Protein AF-A0A6P0M6Q2-F1 (afdb_monomer_lite)

pLDDT: mean 76.9, std 13.87, range [44.53, 93.5]

Foldseek 3Di:
DFDDADAAADEDPPDDAPDKDQDQPCLVVFWARNHLCSQADPDADPPPRHGRPPDGDDDDDDDDPVVVVVTGDPPDDPPDPPPRRHIYHYD

Radius of gyration: 14.57 Å; chains: 1; bounding box: 30×27×43 Å

Structure (mmCIF, N/CA/C/O backbone):
data_AF-A0A6P0M6Q2-F1
#
_entry.id   AF-A0A6P0M6Q2-F1
#
loop_
_atom_site.group_PDB
_atom_site.id
_atom_site.type_symbol
_atom_site.label_atom_id
_atom_site.label_alt_id
_atom_site.label_comp_id
_atom_site.label_asym_id
_atom_site.label_entity_id
_atom_site.label_seq_id
_atom_site.pdbx_PDB_ins_code
_atom_site.Cartn_x
_atom_site.Cartn_y
_atom_site.Cartn_z
_atom_site.occupancy
_atom_site.B_iso_or_equiv
_atom_site.auth_seq_id
_atom_site.auth_comp_id
_atom_site.auth_asym_id
_atom_site.auth_atom_id
_atom_site.pdbx_PDB_model_num
ATOM 1 N N . ARG A 1 1 ? -0.476 -14.923 -7.806 1.00 56.81 1 ARG A N 1
ATOM 2 C CA . ARG A 1 1 ? -1.185 -14.111 -6.784 1.00 56.81 1 ARG A CA 1
ATOM 3 C C . ARG A 1 1 ? -0.107 -13.418 -5.963 1.00 56.81 1 ARG A C 1
ATOM 5 O O . ARG A 1 1 ? 0.777 -14.125 -5.500 1.00 56.81 1 ARG A O 1
ATOM 12 N N . ARG A 1 2 ? -0.100 -12.080 -5.910 1.00 74.38 2 ARG A N 1
ATOM 13 C CA . ARG A 1 2 ? 0.919 -11.296 -5.180 1.00 74.38 2 ARG A CA 1
ATOM 14 C C . ARG A 1 2 ? 0.767 -11.513 -3.667 1.00 74.38 2 ARG A C 1
ATOM 16 O O . ARG A 1 2 ? -0.248 -12.080 -3.254 1.00 74.38 2 ARG A O 1
ATOM 23 N N . GLY A 1 3 ? 1.785 -11.142 -2.890 1.00 85.50 3 GLY A N 1
ATOM 24 C CA . GLY A 1 3 ? 1.853 -11.386 -1.448 1.00 85.50 3 GLY A CA 1
ATOM 25 C C . GLY A 1 3 ? 0.708 -10.748 -0.653 1.00 85.50 3 GLY A C 1
ATOM 26 O O . GLY A 1 3 ? -0.223 -10.162 -1.202 1.00 85.50 3 GLY A O 1
ATOM 27 N N . THR A 1 4 ? 0.766 -10.876 0.668 1.00 87.88 4 THR A N 1
ATOM 28 C CA . THR A 1 4 ? -0.248 -10.334 1.580 1.00 87.88 4 THR A CA 1
ATOM 29 C C . THR A 1 4 ? 0.410 -9.459 2.623 1.00 87.88 4 THR A C 1
ATOM 31 O O . THR A 1 4 ? 1.408 -9.876 3.212 1.00 87.88 4 THR A O 1
ATOM 34 N N . CYS A 1 5 ? -0.196 -8.304 2.892 1.00 87.81 5 CYS A N 1
ATOM 35 C CA . CYS A 1 5 ? 0.280 -7.386 3.914 1.00 87.81 5 CYS A CA 1
ATOM 36 C C . CYS A 1 5 ? -0.838 -7.000 4.877 1.00 87.81 5 CYS A C 1
ATOM 38 O O . CYS A 1 5 ? -2.014 -6.994 4.509 1.00 87.81 5 CYS A O 1
ATOM 40 N N . ARG A 1 6 ? -0.457 -6.674 6.109 1.00 87.00 6 ARG A N 1
ATOM 41 C CA . ARG A 1 6 ? -1.353 -6.303 7.200 1.00 87.00 6 ARG A CA 1
ATOM 42 C C . ARG A 1 6 ? -0.983 -4.913 7.689 1.00 87.00 6 ARG A C 1
ATOM 44 O O . ARG A 1 6 ? 0.174 -4.644 7.991 1.00 87.00 6 ARG A O 1
ATOM 51 N N . PHE A 1 7 ? -1.984 -4.045 7.783 1.00 84.69 7 PHE A N 1
ATOM 52 C CA . PHE A 1 7 ? -1.811 -2.667 8.224 1.00 84.69 7 PHE A CA 1
ATOM 53 C C . PHE A 1 7 ? -2.953 -2.265 9.155 1.00 84.69 7 PHE A C 1
ATOM 55 O O . PHE A 1 7 ? -4.104 -2.630 8.897 1.00 84.69 7 PHE A O 1
ATOM 62 N N . PRO A 1 8 ? -2.685 -1.442 10.180 1.00 85.56 8 PRO A N 1
ATOM 63 C CA . PRO A 1 8 ? -3.734 -0.664 10.817 1.00 85.56 8 PRO A CA 1
ATOM 64 C C . PRO A 1 8 ? -4.403 0.235 9.771 1.00 85.56 8 PRO A C 1
ATOM 66 O O . PRO A 1 8 ? -3.719 0.953 9.040 1.00 85.56 8 PRO A O 1
ATOM 69 N N . ALA A 1 9 ? -5.731 0.219 9.696 1.00 88.56 9 ALA A N 1
ATOM 70 C CA . 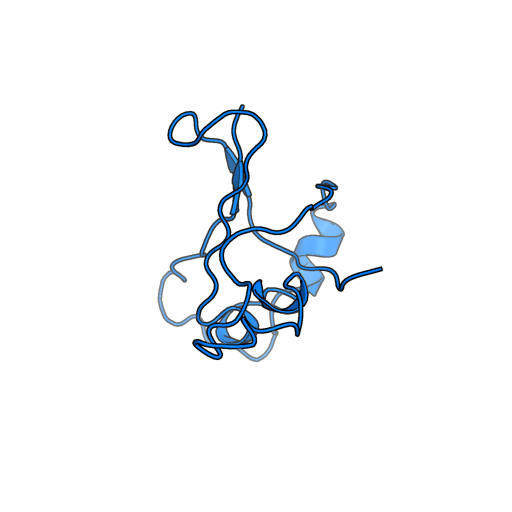ALA A 1 9 ? -6.470 1.057 8.757 1.00 88.56 9 ALA A CA 1
ATOM 71 C C . ALA A 1 9 ? -6.820 2.422 9.375 1.00 88.56 9 ALA A C 1
ATOM 73 O O . ALA A 1 9 ? -7.173 2.529 10.550 1.00 88.56 9 ALA A O 1
ATOM 74 N N . GLN A 1 10 ? -6.750 3.477 8.567 1.00 90.62 10 GLN A N 1
ATOM 75 C CA . GLN A 1 10 ? -7.299 4.798 8.853 1.00 90.62 10 GLN A CA 1
ATOM 76 C C . GLN A 1 10 ? -8.327 5.141 7.782 1.00 90.62 10 GLN A C 1
ATOM 78 O O . GLN A 1 10 ? -7.975 5.397 6.632 1.00 90.62 10 GLN A O 1
ATOM 83 N N . VAL A 1 11 ? -9.596 5.195 8.173 1.00 91.06 11 VAL A N 1
ATOM 84 C CA . VAL A 1 11 ? -10.662 5.639 7.275 1.00 91.06 11 VAL A CA 1
ATOM 85 C C . VAL A 1 11 ? -10.616 7.165 7.153 1.00 91.06 11 VAL A C 1
ATOM 87 O O . VAL A 1 11 ? -10.566 7.871 8.160 1.00 91.06 11 VAL A O 1
ATOM 90 N N . THR A 1 12 ? -10.577 7.692 5.931 1.00 91.69 12 THR A N 1
ATOM 91 C CA . THR A 1 12 ? -10.421 9.127 5.668 1.00 91.69 12 THR A CA 1
ATOM 92 C C . THR A 1 12 ? -11.019 9.547 4.332 1.00 91.69 12 THR A C 1
ATOM 94 O O . THR A 1 12 ? -10.902 8.844 3.338 1.00 91.69 12 THR A O 1
ATOM 97 N N . LYS A 1 13 ? -11.587 10.756 4.276 1.00 93.44 13 LYS A N 1
ATOM 98 C CA . LYS A 1 13 ? -12.057 11.371 3.023 1.00 93.44 13 LYS A CA 1
ATOM 99 C C . LYS A 1 13 ? -10.956 12.114 2.251 1.00 93.44 13 LYS A C 1
ATOM 101 O O . LYS A 1 13 ? -11.238 12.753 1.247 1.00 93.44 13 LYS A O 1
ATOM 106 N N . ALA A 1 14 ? -9.710 12.057 2.728 1.00 93.50 14 ALA A N 1
ATOM 107 C CA . ALA A 1 14 ? -8.574 12.793 2.165 1.00 93.50 14 ALA A CA 1
ATOM 108 C C . ALA A 1 14 ? -7.906 12.115 0.951 1.00 93.50 14 ALA A C 1
ATOM 110 O O . ALA A 1 14 ? -6.896 12.615 0.461 1.00 93.50 14 ALA A O 1
ATOM 111 N N . ILE A 1 15 ? -8.416 10.966 0.502 1.00 92.81 15 ILE A N 1
ATOM 112 C CA . ILE A 1 15 ? -7.926 10.236 -0.675 1.00 92.81 15 ILE A CA 1
ATOM 113 C C . ILE A 1 15 ? -9.079 9.980 -1.648 1.00 92.81 15 ILE A C 1
ATOM 115 O O . ILE A 1 15 ? -10.241 10.103 -1.275 1.00 92.81 15 ILE A O 1
ATOM 119 N N . THR A 1 16 ? -8.779 9.623 -2.891 1.00 93.00 16 THR A N 1
ATOM 120 C CA . THR A 1 16 ? -9.816 9.354 -3.895 1.00 93.00 16 THR A CA 1
ATOM 121 C C . THR A 1 16 ? -10.586 8.064 -3.562 1.00 93.00 16 THR A C 1
ATOM 123 O O . THR A 1 16 ? -9.952 7.059 -3.215 1.00 93.00 16 THR A O 1
ATOM 126 N N . PRO A 1 17 ? -11.928 8.037 -3.696 1.00 93.00 17 PRO A N 1
ATOM 127 C CA . PRO A 1 17 ? -12.707 6.805 -3.578 1.00 93.00 17 PRO A CA 1
ATOM 128 C C . PRO A 1 17 ? -12.163 5.695 -4.487 1.00 93.00 17 PRO A C 1
ATOM 130 O O . PRO A 1 17 ? -11.760 5.953 -5.619 1.00 93.00 17 PRO A O 1
ATOM 133 N N . GLY A 1 18 ? -12.139 4.455 -3.994 1.00 90.88 18 GLY A N 1
ATOM 134 C CA . GLY A 1 18 ? -11.595 3.310 -4.738 1.00 90.88 18 GLY A CA 1
ATOM 135 C C . GLY A 1 18 ? -10.066 3.195 -4.724 1.00 90.88 18 GLY A C 1
ATOM 136 O O . GLY A 1 18 ? -9.522 2.308 -5.375 1.00 90.88 18 GLY A O 1
ATOM 137 N N . THR A 1 19 ? -9.366 4.049 -3.970 1.00 91.94 19 THR A N 1
ATOM 138 C CA . THR A 1 19 ? -7.910 3.963 -3.782 1.00 91.94 19 THR A CA 1
ATOM 139 C C . THR A 1 19 ? -7.548 3.656 -2.333 1.00 91.94 19 THR A C 1
ATOM 141 O O . THR A 1 19 ? -8.312 3.931 -1.404 1.00 91.94 19 THR A O 1
ATOM 144 N N . VAL A 1 20 ? -6.359 3.090 -2.143 1.00 91.31 20 VAL A N 1
ATOM 145 C CA . VAL A 1 20 ? -5.723 2.963 -0.833 1.00 91.31 20 VAL A CA 1
ATOM 146 C C . VAL A 1 20 ? -4.336 3.572 -0.886 1.00 91.31 20 VAL A C 1
ATOM 148 O O . VAL A 1 20 ? -3.671 3.525 -1.920 1.00 91.31 20 VAL A O 1
ATOM 151 N N . PHE A 1 21 ? -3.886 4.115 0.239 1.00 89.81 21 PHE A N 1
ATOM 152 C CA . PHE A 1 21 ? -2.523 4.617 0.368 1.00 89.81 21 PHE A CA 1
ATOM 153 C C . PHE A 1 21 ? -1.800 3.867 1.482 1.00 89.81 21 PHE A C 1
ATOM 155 O O . PHE A 1 21 ? -2.182 3.973 2.652 1.00 89.81 21 PHE A O 1
ATOM 162 N N . ALA A 1 22 ? -0.762 3.122 1.102 1.00 88.06 22 ALA A N 1
ATOM 163 C CA . ALA A 1 22 ? 0.116 2.390 2.003 1.00 88.06 22 ALA A CA 1
ATOM 164 C C . ALA A 1 22 ? 1.525 3.002 1.948 1.00 88.06 22 ALA A C 1
ATOM 166 O O . ALA A 1 22 ? 2.068 3.182 0.857 1.00 88.06 22 ALA A O 1
ATOM 167 N N . PRO A 1 23 ? 2.134 3.327 3.091 1.00 82.50 23 PRO A N 1
ATOM 168 C CA . PRO A 1 23 ? 3.527 3.740 3.123 1.00 82.50 23 PRO A CA 1
ATOM 169 C C . PRO A 1 23 ? 4.452 2.542 2.867 1.00 82.50 23 PRO A C 1
ATOM 171 O O . PRO A 1 23 ? 4.200 1.433 3.329 1.00 82.50 23 PRO A O 1
ATOM 174 N N . MET A 1 24 ? 5.524 2.782 2.112 1.00 79.38 24 MET A N 1
ATOM 175 C CA . MET A 1 24 ? 6.443 1.732 1.655 1.00 79.38 24 MET A CA 1
ATOM 176 C C . MET A 1 24 ? 7.672 1.525 2.545 1.00 79.38 24 MET A C 1
ATOM 178 O O . MET A 1 24 ? 8.313 0.485 2.457 1.00 79.38 24 MET A O 1
ATOM 182 N N . HIS A 1 25 ? 8.043 2.508 3.367 1.00 78.94 25 HIS A N 1
ATOM 183 C CA . HIS A 1 25 ? 9.287 2.456 4.133 1.00 78.94 25 HIS A CA 1
ATOM 184 C C . HIS A 1 25 ? 9.069 1.906 5.540 1.00 78.94 25 HIS A C 1
ATOM 186 O O . HIS A 1 25 ? 8.193 2.390 6.253 1.00 78.94 25 HIS A O 1
ATOM 192 N N . TRP A 1 26 ? 9.960 0.993 5.946 1.00 74.25 26 TRP A N 1
ATOM 193 C CA . TRP A 1 26 ? 10.125 0.488 7.315 1.00 74.25 26 TRP A CA 1
ATOM 194 C C . TRP A 1 26 ? 9.053 -0.491 7.811 1.00 74.25 26 TRP A C 1
ATOM 196 O O . TRP A 1 26 ? 8.998 -0.754 9.006 1.00 74.25 26 TRP A O 1
ATOM 206 N N . GLY A 1 27 ? 8.246 -1.085 6.929 1.00 75.19 27 GLY A N 1
ATOM 207 C CA . GLY A 1 27 ? 7.182 -2.018 7.318 1.00 75.19 27 GLY A CA 1
ATOM 208 C C . GLY A 1 27 ? 7.649 -3.147 8.248 1.00 75.19 27 GLY A C 1
ATOM 209 O O . GLY A 1 27 ? 7.115 -3.319 9.344 1.00 75.19 27 GLY A O 1
ATOM 210 N N . ALA A 1 28 ? 8.706 -3.863 7.863 1.00 76.12 28 ALA A N 1
ATOM 211 C CA . ALA A 1 28 ? 9.287 -4.971 8.621 1.00 76.12 28 ALA A CA 1
ATOM 212 C C . ALA A 1 28 ? 9.935 -4.530 9.939 1.00 76.12 28 ALA A C 1
ATOM 214 O O . ALA A 1 28 ? 10.127 -5.358 10.827 1.00 76.12 28 ALA A O 1
ATOM 215 N N . LEU A 1 29 ? 10.256 -3.240 10.087 1.00 75.69 29 LEU A N 1
ATOM 216 C CA . LEU A 1 29 ? 10.759 -2.695 11.346 1.00 75.69 29 LEU A CA 1
ATOM 217 C C . LEU A 1 29 ? 9.650 -2.473 12.371 1.00 75.69 29 LEU A C 1
ATOM 219 O O . LEU A 1 29 ? 9.979 -2.215 13.518 1.00 75.69 29 LEU A O 1
ATOM 223 N N . TRP A 1 30 ? 8.368 -2.558 12.009 1.00 67.50 30 TRP A N 1
ATOM 224 C CA . TRP A 1 30 ? 7.277 -2.186 12.919 1.00 67.50 30 TRP A CA 1
ATOM 225 C C . TRP A 1 30 ? 6.177 -3.240 13.044 1.00 67.50 30 TRP A C 1
ATOM 227 O O . TRP A 1 30 ? 5.410 -3.200 14.005 1.00 67.50 30 TRP A O 1
ATOM 237 N N . ALA A 1 31 ? 6.069 -4.174 12.094 1.00 71.75 31 AL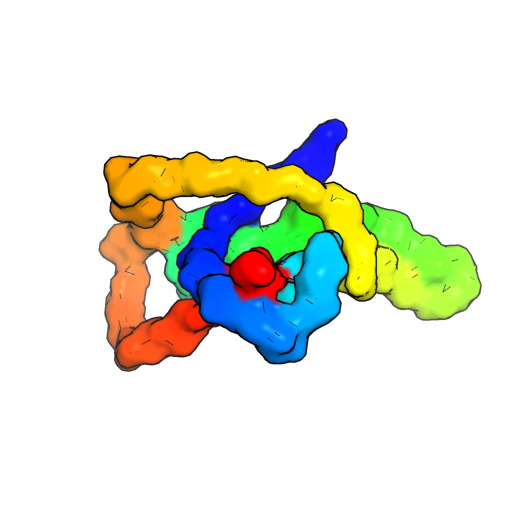A A N 1
ATOM 238 C CA . ALA A 1 31 ? 5.121 -5.280 12.172 1.00 71.75 31 ALA A CA 1
ATOM 239 C C . ALA A 1 31 ? 5.483 -6.435 11.230 1.00 71.75 31 ALA A C 1
ATOM 241 O O . ALA A 1 31 ? 6.099 -6.260 10.176 1.00 71.75 31 ALA A O 1
ATOM 242 N N . ASN A 1 32 ? 5.026 -7.638 11.584 1.00 77.00 32 ASN A N 1
ATOM 243 C CA . ASN A 1 32 ? 5.061 -8.772 10.672 1.00 77.00 32 ASN A CA 1
ATOM 244 C C . ASN A 1 32 ? 4.125 -8.517 9.476 1.00 77.00 32 ASN A C 1
ATOM 246 O O . ASN A 1 32 ? 3.020 -8.007 9.644 1.00 77.00 32 ASN A O 1
ATOM 250 N N . GLN A 1 33 ? 4.556 -8.891 8.269 1.00 80.69 33 GLN A N 1
ATOM 251 C CA . GLN A 1 33 ? 3.792 -8.705 7.027 1.00 80.69 33 GLN A CA 1
ATOM 252 C C . GLN A 1 33 ? 3.368 -7.246 6.746 1.00 80.69 33 GLN A C 1
ATOM 254 O O . GLN A 1 33 ? 2.329 -7.026 6.136 1.00 80.69 33 GLN A O 1
ATOM 259 N N . ALA A 1 34 ? 4.142 -6.238 7.152 1.00 83.50 34 ALA A N 1
ATOM 260 C CA . ALA A 1 34 ? 3.816 -4.825 6.895 1.00 83.50 34 ALA A CA 1
ATOM 261 C C . ALA A 1 34 ? 4.618 -4.191 5.741 1.00 83.50 34 ALA A C 1
ATOM 263 O O . ALA A 1 34 ? 4.622 -2.976 5.567 1.00 83.50 34 ALA A O 1
ATOM 264 N N . GLU A 1 35 ? 5.293 -4.999 4.923 1.00 86.75 35 GLU A N 1
ATOM 265 C CA . GLU A 1 35 ? 6.075 -4.525 3.776 1.00 86.75 35 GLU A CA 1
ATOM 266 C C . GLU A 1 35 ? 5.187 -4.293 2.550 1.00 86.75 35 GLU A C 1
ATOM 268 O O . GLU A 1 35 ? 4.826 -5.239 1.852 1.00 86.75 35 GLU A O 1
ATOM 273 N N . ALA A 1 36 ? 4.832 -3.040 2.247 1.00 86.50 36 ALA A N 1
ATOM 274 C CA . ALA A 1 36 ? 3.954 -2.724 1.112 1.00 86.50 36 ALA A CA 1
ATOM 275 C C . ALA A 1 36 ? 4.520 -3.195 -0.243 1.00 86.50 36 ALA A C 1
ATOM 277 O O . ALA A 1 36 ? 3.755 -3.571 -1.130 1.00 86.50 36 ALA A O 1
ATOM 278 N N . ASN A 1 37 ? 5.848 -3.263 -0.378 1.00 85.56 37 ASN A N 1
ATOM 279 C CA . ASN A 1 37 ? 6.518 -3.755 -1.585 1.00 85.56 37 ASN A CA 1
ATOM 280 C C . ASN A 1 37 ? 6.239 -5.243 -1.868 1.00 85.56 37 ASN A C 1
ATOM 282 O O . ASN A 1 37 ? 6.359 -5.682 -3.006 1.00 85.56 37 ASN A O 1
ATOM 286 N N . ALA A 1 38 ? 5.786 -6.031 -0.885 1.00 84.81 38 ALA A N 1
ATOM 287 C CA . ALA A 1 38 ? 5.327 -7.399 -1.151 1.00 84.81 38 ALA A CA 1
ATOM 288 C C . ALA A 1 38 ? 4.047 -7.443 -2.018 1.00 84.81 38 ALA A C 1
ATOM 290 O O . ALA A 1 38 ? 3.664 -8.507 -2.517 1.00 84.81 38 ALA A O 1
ATOM 291 N N . LEU A 1 39 ? 3.386 -6.294 -2.207 1.00 84.19 39 LEU A N 1
ATOM 292 C CA . LEU A 1 39 ? 2.234 -6.133 -3.086 1.00 84.19 39 LEU A CA 1
ATOM 293 C C . LEU A 1 39 ? 2.622 -5.675 -4.500 1.00 84.19 39 LEU A C 1
ATOM 295 O O . LEU A 1 39 ? 1.788 -5.815 -5.389 1.00 84.19 39 LEU A O 1
ATOM 299 N N . THR A 1 40 ? 3.816 -5.121 -4.735 1.00 83.06 40 THR A N 1
ATOM 300 C CA . THR A 1 40 ? 4.179 -4.472 -6.012 1.00 83.06 40 THR A CA 1
ATOM 301 C C . THR A 1 40 ? 4.714 -5.458 -7.057 1.00 83.06 40 THR A C 1
ATOM 303 O O . THR A 1 40 ? 5.040 -6.605 -6.746 1.00 83.06 40 THR A O 1
ATOM 306 N N . HIS A 1 41 ? 4.762 -5.030 -8.324 1.00 80.88 41 HIS A N 1
ATOM 307 C CA . HIS A 1 41 ? 5.344 -5.823 -9.410 1.00 80.88 41 HIS A CA 1
ATOM 308 C C . HIS A 1 41 ? 6.882 -5.773 -9.363 1.00 80.88 41 HIS A C 1
ATOM 310 O O . HIS A 1 41 ? 7.435 -4.735 -8.999 1.00 80.88 41 HIS A O 1
ATOM 316 N N . PRO A 1 42 ? 7.580 -6.872 -9.716 1.00 80.88 42 PRO A N 1
ATOM 317 C CA . PRO A 1 42 ? 9.039 -6.867 -9.836 1.00 80.88 42 PRO A CA 1
ATOM 318 C C . PRO A 1 42 ? 9.514 -6.189 -11.129 1.00 80.88 42 PRO A C 1
ATOM 320 O O . PRO A 1 42 ? 10.710 -5.966 -11.294 1.00 80.88 42 PRO A O 1
ATOM 323 N N . GLU A 1 43 ? 8.585 -5.901 -12.043 1.00 83.69 43 GLU A N 1
ATOM 324 C CA . GLU A 1 43 ? 8.875 -5.291 -13.331 1.00 83.69 43 GLU A CA 1
ATOM 325 C C . GLU A 1 43 ? 9.373 -3.856 -13.158 1.00 83.69 43 GLU A C 1
ATOM 327 O O . GLU A 1 43 ? 8.926 -3.092 -12.292 1.00 83.69 43 GLU A O 1
ATOM 332 N N . SER A 1 44 ? 10.306 -3.493 -14.025 1.00 85.44 44 SER A N 1
ATOM 333 C CA . SER A 1 44 ? 10.835 -2.146 -14.143 1.00 85.44 44 SER A CA 1
ATOM 334 C C . SER A 1 44 ? 10.674 -1.650 -15.572 1.00 85.44 44 SER A C 1
ATOM 336 O O . SER A 1 44 ? 10.625 -2.425 -16.530 1.00 85.44 44 SER A O 1
ATOM 338 N N . CYS A 1 45 ? 10.581 -0.332 -15.726 1.00 85.75 45 CYS A N 1
ATOM 339 C CA . CYS A 1 45 ? 10.544 0.283 -17.044 1.00 85.75 45 CYS A CA 1
ATOM 340 C C . CYS A 1 45 ? 11.812 -0.104 -17.831 1.00 85.75 45 CYS A C 1
ATOM 342 O O . CYS A 1 45 ? 12.916 0.148 -17.347 1.00 85.75 45 CYS A O 1
ATOM 344 N N . PRO A 1 46 ? 11.705 -0.636 -19.061 1.00 85.44 46 PRO A N 1
ATOM 345 C CA . PRO A 1 46 ? 12.864 -1.128 -19.813 1.00 85.44 46 PRO A CA 1
ATOM 346 C C . PRO A 1 46 ? 13.852 -0.025 -20.224 1.00 85.44 46 PRO A C 1
ATOM 348 O O . PRO A 1 46 ? 14.969 -0.329 -20.631 1.00 85.44 46 PRO A O 1
ATOM 351 N N . ILE A 1 47 ? 13.448 1.248 -20.139 1.00 91.25 47 ILE A N 1
ATOM 352 C CA . ILE A 1 47 ? 14.285 2.402 -20.493 1.00 91.25 47 ILE A CA 1
ATOM 353 C C . ILE A 1 47 ? 14.880 3.048 -19.239 1.00 91.25 47 ILE A C 1
ATOM 355 O O . ILE A 1 47 ? 16.091 3.228 -19.159 1.00 91.25 47 ILE A O 1
ATOM 3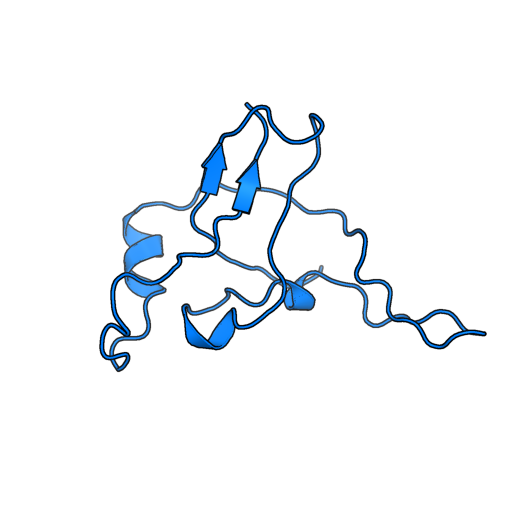59 N N . SER A 1 48 ? 14.043 3.424 -18.267 1.00 89.38 48 SER A N 1
ATOM 360 C CA . SER A 1 48 ? 14.500 4.150 -17.072 1.00 89.38 48 SER A CA 1
ATOM 361 C C . SER A 1 48 ? 14.945 3.239 -15.931 1.00 89.38 48 SER A C 1
ATOM 363 O O . SER A 1 48 ? 15.563 3.723 -14.986 1.00 89.38 48 SER A O 1
ATOM 365 N N . LEU A 1 49 ? 14.605 1.948 -15.994 1.00 85.94 49 LEU A N 1
ATOM 366 C CA . LEU A 1 49 ? 14.765 0.965 -14.919 1.00 85.94 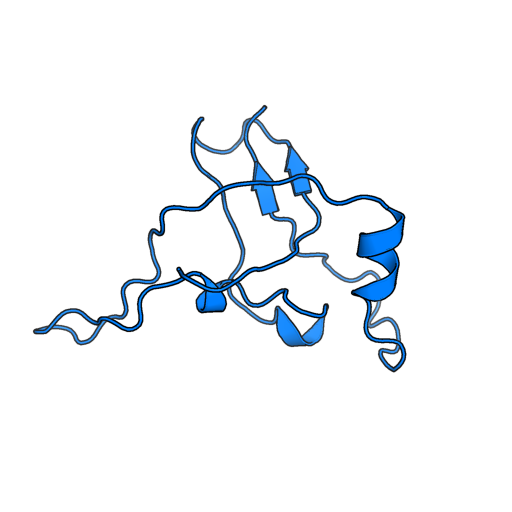49 LEU A CA 1
ATOM 367 C C . LEU A 1 49 ? 14.017 1.333 -13.627 1.00 85.94 49 LEU A C 1
ATOM 369 O O . LEU A 1 49 ? 14.232 0.707 -12.589 1.00 85.94 49 LEU A O 1
ATOM 373 N N . GLU A 1 50 ? 13.116 2.322 -13.675 1.00 86.38 50 GLU A N 1
ATOM 374 C CA . GLU A 1 50 ? 12.283 2.681 -12.529 1.00 86.38 50 GLU A CA 1
ATOM 375 C C . GLU A 1 50 ? 11.304 1.529 -12.239 1.00 86.38 50 GLU A C 1
ATOM 377 O O . GLU A 1 50 ? 10.622 1.066 -13.162 1.00 86.38 50 GLU A O 1
ATOM 382 N N . PRO A 1 51 ? 11.231 1.043 -10.989 1.00 78.94 51 PRO A N 1
ATOM 383 C CA . PRO A 1 51 ? 10.314 -0.025 -10.613 1.00 78.94 51 PRO A CA 1
ATOM 384 C C . PRO A 1 51 ? 8.860 0.461 -10.606 1.00 78.94 51 PRO A C 1
ATOM 386 O O . PRO A 1 51 ? 8.563 1.606 -10.247 1.00 78.94 51 PRO A O 1
ATOM 389 N N . GLU A 1 52 ? 7.926 -0.431 -10.933 1.00 71.69 52 GLU A N 1
ATOM 390 C CA . GLU A 1 52 ? 6.488 -0.145 -10.902 1.00 71.69 52 GLU A CA 1
ATOM 391 C C . GLU A 1 52 ? 5.931 -0.118 -9.461 1.00 71.69 52 GLU A C 1
ATOM 393 O O . GLU A 1 52 ? 5.183 -0.994 -9.025 1.00 71.69 52 GLU A O 1
ATOM 398 N N . LEU A 1 53 ? 6.300 0.910 -8.688 1.00 67.06 53 LEU A N 1
ATOM 399 C CA . LEU A 1 53 ? 5.912 1.058 -7.274 1.00 67.06 53 LEU A CA 1
ATOM 400 C C . LEU A 1 53 ? 4.670 1.935 -7.053 1.00 67.06 53 LEU A C 1
ATOM 402 O O . LEU A 1 53 ? 4.172 2.029 -5.933 1.00 67.06 53 LEU A O 1
ATOM 406 N N . LYS A 1 54 ? 4.168 2.615 -8.092 1.00 70.12 54 LYS A N 1
ATOM 407 C CA . LYS A 1 54 ? 3.162 3.685 -7.931 1.00 70.12 54 LYS A CA 1
ATOM 408 C C . LYS A 1 54 ? 1.711 3.201 -7.946 1.00 70.12 54 LYS A C 1
ATOM 410 O O . LYS A 1 54 ? 0.833 3.947 -7.520 1.00 70.12 54 LYS A O 1
ATOM 415 N N . ALA A 1 55 ? 1.442 1.981 -8.410 1.00 74.75 55 ALA A N 1
ATOM 416 C CA . ALA A 1 55 ? 0.093 1.425 -8.430 1.00 74.75 55 ALA A CA 1
ATOM 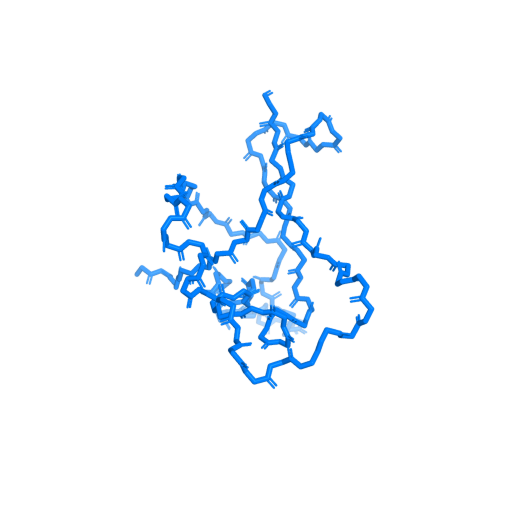417 C C . ALA A 1 55 ? 0.108 -0.107 -8.418 1.00 74.75 55 ALA A C 1
ATOM 419 O O . ALA A 1 55 ? 0.884 -0.744 -9.122 1.00 74.75 55 ALA A O 1
ATOM 420 N N . CYS A 1 56 ? -0.797 -0.703 -7.645 1.00 82.88 56 CYS A N 1
ATOM 421 C CA . CYS A 1 56 ? -1.071 -2.132 -7.679 1.00 82.88 56 CYS A CA 1
ATOM 422 C C . CYS A 1 56 ? -2.547 -2.383 -7.359 1.00 82.88 56 CYS A C 1
ATOM 424 O O . CYS A 1 56 ? -3.109 -1.767 -6.454 1.00 82.88 56 CYS A O 1
ATOM 426 N N . ALA A 1 57 ? -3.168 -3.322 -8.078 1.00 88.38 57 ALA A N 1
ATOM 427 C CA . ALA A 1 57 ? -4.492 -3.815 -7.724 1.00 88.38 57 ALA A CA 1
ATOM 428 C C . ALA A 1 57 ? -4.422 -4.663 -6.444 1.00 88.38 57 ALA A C 1
ATOM 430 O O . ALA A 1 57 ? -3.706 -5.670 -6.385 1.00 88.38 57 ALA A O 1
ATOM 431 N N . VAL A 1 58 ? -5.205 -4.278 -5.441 1.00 89.06 58 VAL A N 1
ATOM 432 C CA . VAL A 1 58 ? -5.277 -4.945 -4.137 1.00 89.06 58 VAL A CA 1
ATOM 433 C C . VAL A 1 58 ? -6.713 -5.335 -3.808 1.00 89.06 58 VAL A C 1
ATOM 435 O O . VAL A 1 58 ? -7.661 -4.756 -4.332 1.00 89.06 58 VAL A O 1
ATOM 438 N N . ASN A 1 59 ? -6.866 -6.315 -2.921 1.00 91.31 59 ASN A N 1
ATOM 439 C CA . ASN A 1 59 ? -8.146 -6.658 -2.313 1.00 91.31 59 ASN A CA 1
ATOM 440 C C . ASN A 1 59 ? -8.042 -6.453 -0.801 1.00 91.31 59 ASN A C 1
ATOM 442 O O . ASN A 1 59 ? -7.127 -6.993 -0.178 1.00 91.31 59 ASN A O 1
ATOM 446 N N . LEU A 1 60 ? -8.968 -5.689 -0.222 1.00 90.69 60 LEU A N 1
ATOM 447 C CA . LEU A 1 60 ? -9.016 -5.455 1.218 1.00 90.69 60 LEU A CA 1
ATOM 448 C C . LEU A 1 60 ? -9.874 -6.520 1.894 1.00 90.69 60 LEU A C 1
ATOM 450 O O . LEU A 1 60 ? -10.993 -6.793 1.466 1.00 90.69 60 LEU A O 1
ATOM 454 N N . VAL A 1 61 ? -9.354 -7.091 2.977 1.00 91.38 61 VAL A N 1
ATOM 455 C CA . VAL A 1 61 ? -10.086 -8.023 3.837 1.00 91.38 61 VAL A CA 1
ATOM 456 C C . VAL A 1 61 ? -9.901 -7.560 5.283 1.00 91.38 61 VAL A C 1
ATOM 458 O O . VAL A 1 61 ? -8.754 -7.374 5.698 1.00 91.38 61 VAL A O 1
ATOM 461 N N . PRO A 1 62 ? -10.983 -7.338 6.052 1.00 88.75 62 PRO A N 1
ATOM 462 C CA . PRO A 1 62 ? -10.863 -7.017 7.468 1.00 88.75 62 PRO A CA 1
ATOM 463 C C . PRO A 1 62 ? -10.269 -8.209 8.227 1.00 88.75 62 PRO A C 1
ATOM 465 O O . PRO A 1 62 ? -10.619 -9.359 7.962 1.00 88.75 62 PRO A O 1
ATOM 468 N N . ILE A 1 63 ? -9.376 -7.932 9.177 1.00 85.06 63 ILE A N 1
ATOM 469 C CA . ILE A 1 63 ? -8.768 -8.948 10.042 1.00 85.06 63 ILE A CA 1
ATOM 470 C C . ILE A 1 63 ? -9.368 -8.865 11.444 1.00 85.06 63 ILE A C 1
ATOM 472 O O . ILE A 1 63 ? -9.617 -7.775 11.959 1.00 85.06 63 ILE A O 1
ATOM 476 N N . SER A 1 64 ? -9.605 -10.020 12.060 1.00 81.50 64 SER A N 1
ATOM 477 C CA . SER A 1 64 ? -10.088 -10.110 13.438 1.00 81.50 64 SER A CA 1
ATOM 478 C C . SER A 1 64 ? -9.036 -9.571 14.409 1.00 81.50 64 SER A C 1
ATOM 480 O O . SER A 1 64 ? -7.840 -9.773 14.193 1.00 81.50 64 SER A O 1
ATOM 482 N N . GLU A 1 65 ? -9.455 -8.980 15.531 1.00 67.38 65 GLU A N 1
ATOM 483 C CA . GLU A 1 65 ? -8.534 -8.498 16.579 1.00 67.38 65 GLU A CA 1
ATOM 484 C C . GLU A 1 65 ? -7.567 -9.589 17.063 1.00 67.38 65 GLU A C 1
ATOM 486 O O . GLU A 1 65 ? -6.395 -9.319 17.324 1.00 67.38 65 GLU A O 1
ATOM 491 N N . THR A 1 66 ? -8.021 -10.848 17.079 1.00 65.19 66 THR A N 1
ATOM 492 C CA . THR A 1 66 ? -7.204 -12.021 17.417 1.00 65.19 66 THR A CA 1
ATOM 493 C C . THR A 1 66 ? -6.011 -12.235 16.490 1.00 65.19 66 THR A C 1
ATOM 495 O O . THR A 1 66 ? -4.964 -12.717 16.918 1.00 65.19 66 THR A O 1
ATOM 498 N N . ASP A 1 67 ? -6.158 -11.864 15.224 1.00 64.81 67 ASP A N 1
ATOM 499 C CA . ASP A 1 67 ? -5.128 -12.011 14.202 1.00 64.81 67 ASP A CA 1
ATOM 500 C C . ASP A 1 67 ? -4.171 -10.803 14.201 1.00 64.81 67 ASP A C 1
ATOM 502 O O . ASP A 1 67 ? -2.987 -10.934 13.895 1.00 64.81 67 ASP A O 1
ATOM 506 N N . SER A 1 68 ? -4.655 -9.634 14.636 1.00 62.50 68 SER A N 1
ATOM 507 C CA . SER A 1 68 ? -3.856 -8.413 14.805 1.00 62.50 68 SER A CA 1
ATOM 508 C C . SER A 1 68 ? -2.794 -8.551 15.902 1.00 62.50 68 SER A C 1
ATOM 510 O O . SER A 1 68 ? -1.657 -8.118 15.715 1.00 62.50 68 SER A O 1
ATOM 512 N N . MET A 1 69 ? -3.125 -9.196 17.026 1.00 58.28 69 MET A N 1
ATOM 513 C CA . MET A 1 69 ? -2.199 -9.357 18.159 1.00 58.28 69 MET A CA 1
ATOM 514 C C . MET A 1 69 ? -1.045 -10.339 17.898 1.00 58.28 69 MET A C 1
ATOM 516 O O . MET A 1 69 ? 0.025 -10.190 18.479 1.00 58.28 69 MET A O 1
ATOM 520 N N . ARG A 1 70 ? -1.204 -11.295 16.971 1.00 56.53 70 ARG A N 1
ATOM 521 C CA . ARG A 1 70 ? -0.119 -12.207 16.545 1.00 56.53 70 ARG A CA 1
ATOM 522 C C . ARG A 1 70 ? 0.908 -11.553 15.618 1.00 56.53 70 ARG A C 1
ATOM 524 O O . ARG A 1 70 ? 1.961 -12.131 15.368 1.00 56.53 70 ARG A O 1
ATOM 531 N N . SER A 1 71 ? 0.591 -10.381 15.072 1.00 57.50 71 SER A N 1
ATOM 532 C CA . SER A 1 71 ? 1.410 -9.700 14.066 1.00 57.50 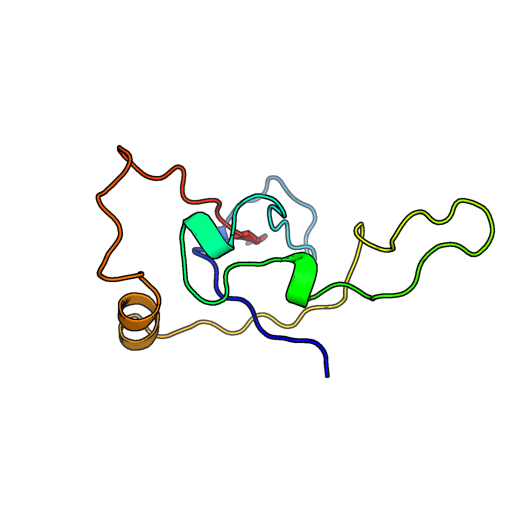71 SER A CA 1
ATOM 533 C C . SER A 1 71 ? 2.470 -8.768 14.662 1.00 57.50 71 SER A C 1
ATOM 535 O O . SER A 1 71 ? 3.335 -8.292 13.923 1.00 57.50 71 SER A O 1
ATOM 537 N N . GLN A 1 72 ? 2.401 -8.473 15.964 1.00 59.12 72 GLN A N 1
ATOM 538 C CA . GLN A 1 72 ? 3.388 -7.630 16.637 1.00 59.12 72 GLN A CA 1
ATOM 539 C C . GLN A 1 72 ? 4.609 -8.463 17.023 1.00 59.12 72 GLN A C 1
ATOM 541 O O . GLN A 1 72 ? 4.475 -9.565 17.549 1.00 59.12 72 GLN A O 1
ATOM 546 N N . ASN A 1 73 ? 5.802 -7.961 16.707 1.00 57.28 73 ASN A N 1
ATOM 547 C CA . ASN A 1 73 ? 7.051 -8.654 16.994 1.00 57.28 73 ASN A CA 1
ATOM 548 C C . ASN A 1 73 ? 7.309 -8.620 18.516 1.00 57.28 73 ASN A C 1
ATOM 550 O O . ASN A 1 73 ? 7.507 -7.533 19.057 1.00 57.28 73 ASN A O 1
ATOM 554 N N . PRO A 1 74 ? 7.325 -9.767 19.221 1.00 52.75 74 PRO A N 1
ATOM 555 C CA . PRO A 1 74 ? 7.425 -9.799 20.683 1.00 52.75 74 PRO A CA 1
ATOM 556 C C . PRO A 1 74 ? 8.781 -9.324 21.233 1.00 52.75 74 PRO A C 1
ATOM 558 O O . PRO A 1 74 ? 8.885 -9.083 22.428 1.00 52.75 74 PRO A O 1
ATOM 561 N N . ASN A 1 75 ? 9.800 -9.161 20.379 1.00 55.28 75 ASN A N 1
ATOM 562 C CA . ASN A 1 75 ? 11.134 -8.677 20.757 1.00 55.28 75 ASN A CA 1
ATOM 563 C C . ASN A 1 75 ? 11.365 -7.183 20.449 1.00 55.28 75 ASN A C 1
ATOM 565 O O . ASN A 1 75 ? 12.508 -6.729 20.465 1.00 55.28 75 ASN A O 1
ATOM 569 N N . GLN A 1 76 ? 10.323 -6.417 20.115 1.00 54.91 76 GLN A N 1
ATOM 570 C CA . GLN A 1 76 ? 10.458 -4.979 19.875 1.00 54.91 76 GLN A CA 1
ATOM 571 C C . GLN A 1 76 ? 10.157 -4.173 21.136 1.00 54.91 76 GLN A C 1
ATOM 573 O O . GLN A 1 76 ? 9.006 -4.052 21.547 1.00 54.91 76 GLN A O 1
ATOM 578 N N . GLU A 1 77 ? 11.203 -3.572 21.705 1.00 47.09 77 GLU A N 1
ATOM 579 C CA . GLU A 1 77 ? 11.061 -2.454 22.638 1.00 47.09 77 GLU A CA 1
ATOM 580 C C . GLU A 1 77 ? 10.254 -1.333 21.956 1.00 47.09 77 GLU A C 1
ATOM 582 O O . GLU A 1 77 ? 10.542 -0.995 20.799 1.00 47.09 77 GLU A O 1
ATOM 587 N N . PRO A 1 78 ? 9.244 -0.741 22.619 1.00 47.44 78 PRO A N 1
ATOM 588 C CA . PRO A 1 78 ? 8.454 0.324 22.024 1.00 47.44 78 PRO A CA 1
ATOM 589 C C . PRO A 1 78 ? 9.342 1.560 21.833 1.00 47.44 78 PRO A C 1
ATOM 591 O O . PRO A 1 78 ? 9.609 2.311 22.769 1.00 47.44 78 PRO A O 1
ATOM 594 N N . LEU A 1 79 ? 9.816 1.780 20.605 1.00 44.53 79 LEU A N 1
ATOM 595 C CA . LEU A 1 79 ? 10.463 3.022 20.171 1.00 44.53 79 LEU A CA 1
ATOM 596 C C . LEU A 1 79 ? 9.438 4.165 20.218 1.00 44.53 79 LEU A C 1
ATOM 598 O O . LEU A 1 79 ? 8.851 4.529 19.202 1.00 44.53 79 LEU A O 1
ATOM 602 N N . GLY A 1 80 ? 9.184 4.702 21.414 1.00 46.09 80 GLY A N 1
ATOM 603 C CA . GLY A 1 80 ? 8.143 5.706 21.639 1.00 46.09 80 GLY A CA 1
ATOM 604 C C . GLY A 1 80 ? 6.773 5.241 21.138 1.00 46.09 80 GLY A C 1
ATOM 605 O O . GLY A 1 80 ? 6.567 4.067 20.840 1.00 46.09 80 GLY A O 1
ATOM 606 N N . THR A 1 81 ? 5.803 6.148 21.037 1.00 44.84 81 THR A N 1
ATOM 607 C CA . THR A 1 81 ? 4.566 5.850 20.309 1.00 44.84 81 THR A CA 1
ATOM 608 C C . THR A 1 81 ? 4.963 5.520 18.869 1.00 44.84 81 THR A C 1
ATOM 610 O O . THR A 1 81 ? 5.431 6.433 18.180 1.00 44.84 81 THR A O 1
ATOM 613 N N . PRO A 1 82 ? 4.813 4.272 18.382 1.00 51.47 82 PRO A N 1
ATOM 614 C CA . PRO A 1 82 ? 5.126 3.993 16.997 1.00 51.47 82 PRO A CA 1
ATOM 615 C C . PRO A 1 82 ? 4.239 4.917 16.173 1.00 51.47 82 PRO A C 1
ATOM 617 O O . PRO A 1 82 ? 3.019 4.966 16.367 1.00 51.47 82 PRO A O 1
ATOM 620 N N . ILE A 1 83 ? 4.849 5.688 15.275 1.00 53.16 83 ILE A N 1
ATOM 621 C CA . ILE A 1 83 ? 4.135 6.319 14.167 1.00 53.16 83 ILE A CA 1
ATOM 622 C C . ILE A 1 83 ? 3.622 5.158 13.321 1.00 53.16 83 ILE A C 1
ATOM 624 O O . ILE A 1 83 ? 4.241 4.764 12.338 1.00 53.16 83 ILE A O 1
ATOM 628 N N . LEU A 1 84 ? 2.528 4.538 13.777 1.00 55.56 84 LEU A N 1
ATOM 629 C CA . LEU A 1 84 ? 1.877 3.443 13.092 1.00 55.56 84 LEU A CA 1
ATOM 630 C C . LEU A 1 84 ? 1.446 4.019 11.764 1.00 55.56 84 LEU A C 1
ATOM 632 O O . LEU A 1 84 ? 0.513 4.814 11.662 1.00 55.56 84 LEU A O 1
ATOM 636 N N . GLN A 1 85 ? 2.208 3.650 10.758 1.00 63.84 85 GLN A N 1
ATOM 637 C CA . GLN A 1 85 ? 1.942 3.936 9.380 1.00 63.84 85 GLN A CA 1
ATOM 638 C C . GLN A 1 85 ? 0.613 3.259 9.030 1.00 63.84 85 GLN A C 1
ATOM 640 O O . GLN A 1 85 ? 0.525 2.039 8.906 1.00 63.84 85 GLN A O 1
ATOM 645 N N . LYS A 1 86 ? -0.459 4.057 8.980 1.00 74.38 86 LYS A N 1
ATOM 646 C CA . LYS A 1 86 ? -1.810 3.552 8.732 1.00 74.38 86 LYS A CA 1
ATOM 647 C C . LYS A 1 86 ? -2.077 3.487 7.237 1.00 74.38 86 LYS A C 1
ATOM 649 O O . LYS A 1 86 ? -1.813 4.448 6.513 1.00 74.38 86 LYS A O 1
ATOM 654 N N . LEU A 1 87 ? -2.673 2.383 6.804 1.00 75.88 87 LEU A N 1
ATOM 655 C CA . LEU A 1 87 ? -3.283 2.273 5.488 1.00 75.88 87 LEU A CA 1
ATOM 656 C C . LEU A 1 87 ? -4.466 3.238 5.431 1.00 75.88 87 LEU A C 1
ATOM 658 O O . LEU A 1 87 ? -5.438 3.061 6.164 1.00 75.88 87 LEU A O 1
ATOM 662 N N . LYS A 1 88 ? -4.397 4.260 4.579 1.00 79.81 88 LYS A N 1
ATOM 663 C CA . LYS A 1 88 ? -5.533 5.166 4.386 1.00 79.81 88 LYS A CA 1
ATOM 664 C C . LYS A 1 88 ? -6.538 4.519 3.443 1.00 79.81 88 LYS A C 1
ATOM 666 O O . LYS A 1 88 ? -6.162 4.075 2.358 1.00 79.81 88 LYS A O 1
ATOM 671 N N . VAL A 1 89 ? -7.797 4.495 3.866 1.00 80.69 89 VAL A N 1
ATOM 672 C CA . VAL A 1 89 ? -8.931 3.925 3.129 1.00 80.69 89 VAL A CA 1
ATOM 673 C C . VAL A 1 89 ? -10.039 4.971 3.066 1.00 80.69 89 VAL A C 1
ATOM 675 O O . VAL A 1 89 ? -10.288 5.653 4.057 1.00 80.69 89 VAL A O 1
ATOM 678 N N . PHE A 1 90 ? -10.693 5.130 1.919 1.00 84.88 90 PHE A N 1
ATOM 679 C CA . PHE A 1 90 ? -11.836 6.038 1.797 1.00 84.88 90 PHE A CA 1
ATOM 680 C C . PHE A 1 90 ? -13.118 5.422 2.390 1.00 84.88 90 PHE A C 1
ATOM 682 O O . PHE A 1 90 ? -13.303 4.213 2.269 1.00 84.88 90 PHE A O 1
ATOM 689 N N . SER A 1 91 ? -13.970 6.239 3.034 1.00 67.44 91 SER A N 1
ATOM 690 C CA . SER A 1 91 ? -15.265 5.817 3.618 1.00 67.44 91 SER A CA 1
ATOM 691 C C . SER A 1 91 ? -16.409 5.817 2.622 1.00 67.44 91 SER A C 1
ATOM 693 O O . SER A 1 91 ? -16.501 6.784 1.840 1.00 67.44 91 SER A O 1
#

Secondary structure (DSSP, 8-state):
--------EEE-TTS-TT-EE---SSGGGTSTT--GGGGS-S-B-TTT--BS-S----------HHHHHTTS-TT----SS-----EEE--

Sequence (91 aa):
RRGTCRFPAQVTKAITPGTVFAPMHWGALWANQAEANALTHPESCPISLEPELKACAVNLVPISETDSMRSQNPNQEPLGTPILQKLKVFS